Protein AF-A0A952AEM1-F1 (afdb_monomer)

Solvent-accessible surface area (backbone atoms only — not comparable to full-atom values): 6684 Å² total; per-residue (Å²): 131,90,59,23,39,38,35,37,34,37,87,80,45,46,97,79,56,59,77,57,51,57,54,48,50,53,52,52,36,57,74,68,70,44,54,69,49,81,46,73,55,62,96,82,63,78,56,71,69,50,59,58,48,32,62,76,68,56,41,40,31,42,31,36,34,20,25,47,71,54,45,55,45,51,46,72,70,46,71,88,51,97,50,46,80,39,64,30,50,33,54,96,59,41,65,60,42,55,75,69,70,47,47,72,49,52,69,56,18,48,51,38,47,71,75,66,105

Foldseek 3Di:
DQAEEEEEAACPFADPCNVVLVVLCVVVCVVLVHHYDYDYDDPVLDPLVVQVVCVVVVHAEYEYEHAPVSVVSPCVNPVVPNHHYAYQYGHPHRVVCVVVVQDPHNNSSVVCVSVVD

Radius of gyration: 13.1 Å; Cα contacts (8 Å, |Δi|>4): 170; chains: 1; bounding box: 33×27×33 Å

Structure (mmCIF, N/CA/C/O backbone):
data_AF-A0A952AEM1-F1
#
_entry.id   AF-A0A952AEM1-F1
#
loop_
_atom_site.group_PDB
_atom_site.id
_atom_site.type_symbol
_atom_site.label_atom_id
_atom_site.label_alt_id
_atom_site.label_comp_id
_atom_site.label_asym_id
_atom_site.label_entity_id
_atom_site.label_seq_id
_atom_site.pdbx_PDB_ins_code
_atom_site.Cartn_x
_atom_site.Cartn_y
_atom_site.Cartn_z
_atom_site.occupancy
_atom_site.B_iso_or_equiv
_atom_site.auth_seq_id
_atom_site.auth_comp_id
_atom_site.auth_asym_id
_atom_site.auth_atom_id
_atom_site.pdbx_PDB_model_num
ATOM 1 N N . MET A 1 1 ? -18.401 -0.367 7.756 1.00 56.41 1 MET A N 1
ATOM 2 C CA . MET A 1 1 ? -17.171 -0.558 8.558 1.00 56.41 1 MET A CA 1
ATOM 3 C C . MET A 1 1 ? -16.325 0.691 8.416 1.00 56.41 1 MET A C 1
ATOM 5 O O . MET A 1 1 ? -16.217 1.180 7.298 1.00 56.41 1 MET A O 1
ATOM 9 N N . ASN A 1 2 ? -15.770 1.217 9.508 1.00 82.81 2 ASN A N 1
ATOM 10 C CA . ASN A 1 2 ? -14.863 2.362 9.435 1.00 82.81 2 ASN A CA 1
ATOM 11 C C . ASN A 1 2 ? -13.490 1.842 8.993 1.00 82.81 2 ASN A C 1
ATOM 13 O O . ASN A 1 2 ? -12.836 1.134 9.754 1.00 82.81 2 ASN A O 1
ATOM 17 N N . ARG A 1 3 ? -13.107 2.096 7.739 1.00 93.38 3 ARG A N 1
ATOM 18 C CA . ARG A 1 3 ? -11.816 1.657 7.199 1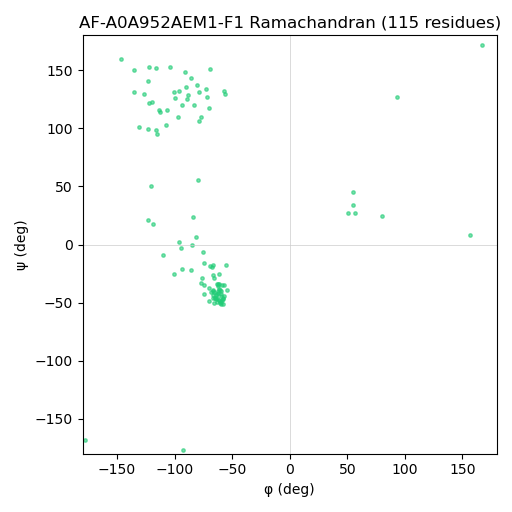.00 93.38 3 ARG A CA 1
ATOM 19 C C . ARG A 1 3 ? -10.767 2.728 7.446 1.00 93.38 3 ARG A C 1
ATOM 21 O O . ARG A 1 3 ? -11.035 3.895 7.180 1.00 93.38 3 ARG A O 1
ATOM 28 N N . LYS A 1 4 ? -9.579 2.330 7.896 1.00 95.69 4 LYS A N 1
ATOM 29 C CA . LYS A 1 4 ? -8.403 3.198 8.000 1.00 95.69 4 LYS A CA 1
ATOM 30 C C . LYS A 1 4 ? -7.267 2.600 7.179 1.00 95.69 4 LYS A C 1
ATOM 32 O O . LYS A 1 4 ? -6.871 1.455 7.402 1.00 95.69 4 LYS A O 1
ATOM 37 N N . LEU A 1 5 ? -6.778 3.383 6.222 1.00 96.75 5 LEU A N 1
ATOM 38 C CA . LEU A 1 5 ? -5.797 2.964 5.227 1.00 96.75 5 LEU A CA 1
ATOM 39 C C . LEU A 1 5 ? -4.382 3.357 5.666 1.00 96.75 5 LEU A C 1
ATOM 41 O O . LEU A 1 5 ? -4.132 4.506 6.021 1.00 96.75 5 LEU A O 1
ATOM 45 N N . LEU A 1 6 ? -3.432 2.434 5.584 1.00 96.06 6 LEU A N 1
ATOM 46 C CA . LEU A 1 6 ? -2.011 2.725 5.739 1.00 96.06 6 LEU A CA 1
ATOM 47 C C . LEU A 1 6 ? -1.293 2.511 4.412 1.00 96.06 6 LEU A C 1
ATOM 49 O O . LEU A 1 6 ? -1.164 1.380 3.953 1.00 96.06 6 LEU A O 1
ATOM 53 N N . TYR A 1 7 ? -0.778 3.582 3.822 1.00 95.00 7 TYR A N 1
ATOM 54 C CA . TYR A 1 7 ? 0.033 3.518 2.614 1.00 95.00 7 TYR A CA 1
ATOM 55 C C . TYR A 1 7 ? 1.510 3.348 2.966 1.00 95.00 7 TYR A C 1
ATOM 57 O O . TYR A 1 7 ? 2.083 4.166 3.682 1.00 95.00 7 TYR A O 1
ATOM 65 N N . LEU A 1 8 ? 2.134 2.310 2.418 1.00 92.50 8 LEU A N 1
ATOM 66 C CA . LEU A 1 8 ? 3.564 2.040 2.507 1.00 92.50 8 LEU A CA 1
ATOM 67 C C . LEU A 1 8 ? 4.210 2.327 1.154 1.00 92.50 8 LEU A C 1
ATOM 69 O O . LEU A 1 8 ? 4.085 1.537 0.217 1.00 92.50 8 LEU A O 1
ATOM 73 N N . ILE A 1 9 ? 4.882 3.472 1.048 1.00 90.00 9 ILE A N 1
ATOM 74 C CA . ILE A 1 9 ? 5.462 3.957 -0.209 1.00 90.00 9 ILE A CA 1
ATOM 75 C C . ILE A 1 9 ? 6.952 3.655 -0.260 1.00 90.00 9 ILE A C 1
ATOM 77 O O . ILE A 1 9 ? 7.697 4.067 0.626 1.00 90.00 9 ILE A O 1
ATOM 81 N N . ASN A 1 10 ? 7.410 2.992 -1.325 1.00 84.19 10 ASN A N 1
ATOM 82 C CA . ASN A 1 10 ? 8.840 2.873 -1.583 1.00 84.19 10 ASN A CA 1
ATOM 83 C C . ASN A 1 10 ? 9.407 4.171 -2.175 1.00 84.19 10 ASN A C 1
ATOM 85 O O . ASN A 1 10 ? 9.157 4.454 -3.350 1.00 84.19 10 ASN A O 1
ATOM 89 N N . PRO A 1 11 ? 10.230 4.936 -1.422 1.00 75.12 11 PRO A N 1
ATOM 90 C CA . PRO A 1 11 ? 10.760 6.213 -1.895 1.00 75.12 11 PRO A CA 1
ATOM 91 C C . PRO A 1 11 ? 11.727 6.048 -3.075 1.00 75.12 11 PRO A C 1
ATOM 93 O O . PRO A 1 11 ? 11.995 7.003 -3.806 1.00 75.12 11 PRO A O 1
ATOM 96 N N . VAL A 1 12 ? 12.256 4.842 -3.296 1.00 73.50 12 VAL A N 1
ATOM 97 C CA . VAL A 1 12 ? 13.207 4.540 -4.370 1.00 73.50 12 VAL A CA 1
ATOM 98 C C . VAL A 1 12 ? 12.496 4.017 -5.629 1.00 73.50 12 VAL A C 1
ATOM 100 O O . VAL A 1 12 ? 13.025 4.198 -6.725 1.00 73.50 12 VAL A O 1
ATOM 103 N N . ALA A 1 13 ? 11.270 3.493 -5.527 1.00 64.81 13 ALA A N 1
ATOM 104 C CA . ALA A 1 13 ? 10.539 2.907 -6.655 1.00 64.81 13 ALA A CA 1
ATOM 105 C C . ALA A 1 13 ? 10.012 3.950 -7.667 1.00 64.81 13 ALA A C 1
ATOM 107 O O . ALA A 1 13 ? 9.403 4.950 -7.294 1.00 64.81 13 ALA A O 1
ATOM 108 N N . GLY A 1 14 ? 10.212 3.689 -8.965 1.00 59.00 14 GLY A N 1
ATOM 109 C CA . GLY A 1 14 ? 9.675 4.485 -10.080 1.00 59.00 14 GLY A CA 1
ATOM 110 C C . GLY A 1 14 ? 10.616 5.583 -10.602 1.00 59.00 14 GLY A C 1
ATOM 111 O O . GLY A 1 14 ? 11.090 6.438 -9.865 1.00 59.00 14 GLY A O 1
ATOM 112 N N . THR A 1 15 ? 10.871 5.602 -11.909 1.00 49.78 15 THR A N 1
ATOM 113 C CA . THR A 1 15 ? 11.908 6.418 -12.575 1.00 49.78 15 THR A CA 1
ATOM 114 C C . THR A 1 15 ? 11.512 7.867 -12.922 1.00 49.78 15 THR A C 1
ATOM 116 O O . THR A 1 15 ? 12.124 8.461 -13.799 1.00 49.78 15 THR A O 1
ATOM 119 N N . GLY A 1 16 ? 10.534 8.493 -12.248 1.00 51.34 16 GLY A N 1
ATOM 120 C CA . GLY A 1 16 ? 10.264 9.929 -12.503 1.00 51.34 16 GLY A CA 1
ATOM 121 C C . GLY A 1 16 ? 8.879 10.490 -12.169 1.00 51.34 16 GLY A C 1
ATOM 122 O O . GLY A 1 16 ? 8.589 11.620 -12.534 1.00 51.34 16 GLY A O 1
ATOM 123 N N . LYS A 1 17 ? 7.996 9.732 -11.500 1.00 56.22 17 LYS A N 1
ATOM 124 C CA . LYS A 1 17 ? 6.617 10.171 -11.170 1.00 56.22 17 LYS A CA 1
ATOM 125 C C . LYS A 1 17 ? 6.297 10.134 -9.665 1.00 56.22 17 LYS A C 1
ATOM 127 O O . LYS A 1 17 ? 5.132 10.057 -9.285 1.00 56.22 17 LYS A O 1
ATOM 132 N N . LYS A 1 18 ? 7.321 10.151 -8.805 1.00 56.56 18 LYS A N 1
ATOM 133 C CA . LYS A 1 18 ? 7.196 9.954 -7.346 1.00 56.56 18 LYS A CA 1
ATOM 134 C C . LYS A 1 18 ? 6.419 11.069 -6.641 1.00 56.56 18 LYS A C 1
ATOM 136 O O . LYS A 1 18 ? 5.572 10.785 -5.802 1.00 56.56 18 LYS A O 1
ATOM 141 N N . GLU A 1 19 ? 6.642 12.323 -7.019 1.00 56.94 19 GLU A N 1
ATOM 142 C CA . GLU A 1 19 ? 5.896 13.456 -6.447 1.00 56.94 19 GLU A CA 1
ATOM 143 C C . GLU A 1 19 ? 4.408 13.404 -6.827 1.00 56.94 19 GLU A C 1
ATOM 145 O O . GLU A 1 19 ? 3.543 13.762 -6.031 1.00 56.94 19 GLU A O 1
ATOM 150 N N . ASN A 1 20 ? 4.086 12.817 -7.984 1.00 77.75 20 ASN A N 1
ATOM 151 C CA . ASN A 1 20 ? 2.706 12.663 -8.434 1.00 77.75 20 ASN A CA 1
ATOM 152 C C . ASN A 1 20 ? 1.951 11.536 -7.718 1.00 77.75 20 ASN A C 1
ATOM 154 O O . ASN A 1 20 ? 0.732 11.635 -7.591 1.00 77.75 20 ASN A O 1
ATOM 158 N N . ILE A 1 21 ? 2.616 10.467 -7.252 1.00 85.81 21 ILE A N 1
ATOM 159 C CA . ILE A 1 21 ? 1.884 9.346 -6.639 1.00 85.81 21 ILE A CA 1
ATOM 160 C C . ILE A 1 21 ? 1.377 9.683 -5.238 1.00 85.81 21 ILE A C 1
ATOM 162 O O . ILE A 1 21 ? 0.221 9.401 -4.935 1.00 85.81 21 ILE A O 1
ATOM 166 N N . LYS A 1 22 ? 2.197 10.337 -4.407 1.00 88.38 22 LYS A N 1
ATOM 167 C CA . LYS A 1 22 ? 1.782 10.760 -3.061 1.00 88.38 22 LYS A CA 1
ATOM 168 C C . LYS A 1 22 ? 0.615 11.742 -3.145 1.00 88.38 22 LYS A C 1
ATOM 170 O O . LYS A 1 22 ? -0.408 11.516 -2.510 1.00 88.38 22 LYS A O 1
ATOM 175 N N . ALA A 1 23 ? 0.733 12.752 -4.010 1.00 89.62 23 ALA A N 1
ATOM 176 C CA . ALA A 1 23 ? -0.326 13.730 -4.245 1.00 89.62 23 ALA A CA 1
ATOM 177 C C . ALA A 1 23 ? -1.616 13.082 -4.780 1.00 89.62 23 ALA A C 1
ATOM 179 O O . ALA A 1 23 ? -2.712 13.455 -4.368 1.00 89.62 23 ALA A O 1
ATOM 180 N N . LEU A 1 24 ? -1.507 12.087 -5.670 1.00 90.38 24 LEU A N 1
ATOM 181 C CA . LEU A 1 24 ? -2.661 11.326 -6.154 1.00 90.38 24 LEU A CA 1
ATOM 182 C C . LEU A 1 24 ? -3.336 10.539 -5.024 1.00 90.38 24 LEU A C 1
ATOM 184 O O . LEU A 1 24 ? -4.556 10.592 -4.904 1.00 90.38 24 LEU A O 1
ATOM 188 N N . ILE A 1 25 ? -2.557 9.830 -4.201 1.00 93.19 25 ILE A N 1
ATOM 189 C CA . ILE A 1 25 ? -3.067 9.055 -3.063 1.00 93.19 25 ILE A CA 1
ATOM 190 C C . ILE A 1 25 ? -3.786 9.971 -2.073 1.00 93.19 25 ILE A C 1
ATOM 192 O O . ILE A 1 25 ? -4.908 9.664 -1.677 1.00 93.19 25 ILE A O 1
ATOM 196 N N . GLU A 1 26 ? -3.167 11.093 -1.702 1.00 93.50 26 GLU A N 1
ATOM 197 C CA . GLU A 1 26 ? -3.758 12.076 -0.791 1.00 93.50 26 GLU A CA 1
ATOM 198 C C . GLU A 1 26 ? -5.068 12.617 -1.365 1.00 93.50 26 GLU A C 1
ATOM 200 O O . GLU A 1 26 ? -6.105 12.545 -0.709 1.00 93.50 26 GLU A O 1
ATOM 205 N N . LYS A 1 27 ? -5.050 13.078 -2.621 1.00 94.50 27 LYS A N 1
ATOM 206 C CA . LYS A 1 27 ? -6.232 13.622 -3.295 1.00 94.50 27 LYS A CA 1
ATOM 207 C C . LYS A 1 27 ? -7.385 12.621 -3.348 1.00 94.50 27 LYS A C 1
ATOM 209 O O . LYS A 1 27 ? -8.508 12.973 -3.004 1.00 94.50 27 LYS A O 1
ATOM 214 N N . GLU A 1 28 ? -7.134 11.401 -3.814 1.00 94.94 28 GLU A N 1
ATOM 215 C CA . GLU A 1 28 ? -8.194 10.410 -4.027 1.00 94.94 28 GLU A CA 1
ATOM 216 C C . GLU A 1 28 ? -8.694 9.829 -2.691 1.00 94.94 28 GLU A C 1
ATOM 218 O O . GLU A 1 28 ? -9.893 9.613 -2.546 1.00 94.94 28 GLU A O 1
ATOM 223 N N . SER A 1 29 ? -7.824 9.655 -1.684 1.00 94.56 29 SER A N 1
ATOM 224 C CA . SER A 1 29 ? -8.235 9.190 -0.344 1.00 94.56 29 SER A CA 1
ATOM 225 C C . SER A 1 29 ? -9.073 10.230 0.397 1.00 94.56 29 SER A C 1
ATOM 227 O O . SER A 1 29 ? -10.075 9.873 1.016 1.00 94.56 29 SER A O 1
ATOM 229 N N . LEU A 1 30 ? -8.695 11.513 0.297 1.00 94.94 30 LEU A N 1
ATOM 230 C CA . LEU A 1 30 ? -9.487 12.624 0.828 1.00 94.94 30 LEU A CA 1
ATOM 231 C C . LEU A 1 30 ? -10.840 12.720 0.118 1.00 94.94 30 LEU A C 1
ATOM 233 O O . LEU A 1 30 ? -11.866 12.819 0.780 1.00 94.94 30 LEU A O 1
ATOM 237 N N . ALA A 1 31 ? -10.858 12.635 -1.216 1.00 94.81 31 ALA A N 1
ATOM 238 C CA . ALA A 1 31 ? -12.098 12.672 -1.990 1.00 94.81 31 ALA A CA 1
ATOM 239 C C . ALA A 1 31 ? -13.043 11.505 -1.652 1.00 94.81 31 ALA A C 1
ATOM 241 O O . ALA A 1 31 ? -14.260 11.676 -1.662 1.00 94.81 31 ALA A O 1
ATOM 242 N N . ALA A 1 32 ? -12.490 10.334 -1.327 1.00 92.81 32 ALA A N 1
ATOM 243 C CA . ALA A 1 32 ? -13.246 9.156 -0.912 1.00 92.81 32 ALA A CA 1
ATOM 244 C C . ALA A 1 32 ? -13.585 9.125 0.595 1.00 92.81 32 ALA A C 1
ATOM 246 O O . ALA A 1 32 ? -14.237 8.184 1.043 1.00 92.81 32 ALA A O 1
ATOM 247 N N . ASN A 1 33 ? -13.176 10.136 1.376 1.00 94.06 33 ASN A N 1
ATOM 248 C CA . ASN A 1 33 ? -13.383 10.230 2.828 1.00 94.06 33 ASN A CA 1
ATOM 249 C C . ASN A 1 33 ? -12.854 9.025 3.632 1.00 94.06 33 ASN A C 1
ATOM 251 O O . ASN A 1 33 ? -13.425 8.656 4.660 1.00 94.06 33 ASN A O 1
ATOM 255 N N . PHE A 1 34 ? -11.745 8.417 3.203 1.00 94.00 34 PHE A N 1
ATOM 256 C CA . PHE A 1 34 ? -11.070 7.402 4.012 1.00 94.00 34 PHE A CA 1
ATOM 257 C C . PHE A 1 34 ? -10.061 8.056 4.958 1.00 94.00 34 PHE A C 1
ATOM 259 O O . PHE A 1 34 ? -9.198 8.787 4.484 1.00 94.00 34 PHE A O 1
ATOM 266 N N . PRO A 1 35 ? -10.087 7.773 6.272 1.00 95.19 35 PRO A N 1
ATOM 267 C CA . PRO A 1 35 ? -8.949 8.022 7.149 1.00 95.19 35 PRO A CA 1
ATOM 268 C C . PRO A 1 35 ? -7.709 7.299 6.623 1.00 95.19 35 PRO A C 1
ATOM 270 O O . PRO A 1 35 ? -7.762 6.097 6.343 1.00 95.19 35 PRO A O 1
ATOM 273 N N . PHE A 1 36 ? -6.587 8.007 6.503 1.00 95.94 36 PHE A N 1
ATOM 274 C CA . PHE A 1 36 ? -5.362 7.405 5.997 1.00 95.94 36 PHE A CA 1
ATOM 275 C C . PHE A 1 36 ? -4.088 7.966 6.620 1.00 95.94 36 PHE A C 1
ATOM 277 O O . PHE A 1 36 ? -4.061 9.079 7.140 1.00 95.94 36 PHE A O 1
ATOM 284 N N . GLU A 1 37 ? -3.019 7.185 6.512 1.00 95.25 37 GLU A N 1
ATOM 285 C CA . GLU A 1 37 ? -1.655 7.591 6.827 1.00 95.25 37 GLU A CA 1
ATOM 286 C C . GLU A 1 37 ? -0.700 7.118 5.731 1.00 95.25 37 GLU A C 1
ATOM 288 O O . GLU A 1 37 ? -0.931 6.092 5.090 1.00 95.25 37 GLU A O 1
ATOM 293 N N . ILE A 1 38 ? 0.378 7.869 5.514 1.00 92.81 38 ILE A N 1
ATOM 294 C CA . ILE A 1 38 ? 1.421 7.539 4.545 1.00 92.81 38 ILE A CA 1
ATOM 295 C C . ILE A 1 38 ? 2.749 7.388 5.282 1.00 92.81 38 ILE A C 1
ATOM 297 O O . ILE A 1 38 ? 3.224 8.331 5.910 1.00 92.81 38 ILE A O 1
ATOM 301 N N . ILE A 1 39 ? 3.370 6.217 5.152 1.00 90.38 39 ILE A N 1
ATOM 302 C CA . ILE A 1 39 ? 4.694 5.903 5.688 1.00 90.38 39 ILE A CA 1
ATOM 303 C C . ILE A 1 39 ? 5.602 5.459 4.539 1.00 90.38 39 ILE A C 1
ATOM 305 O O . ILE A 1 39 ? 5.196 4.723 3.640 1.00 90.38 39 ILE A O 1
ATOM 309 N N . ASN A 1 40 ? 6.863 5.883 4.579 1.00 88.19 40 ASN A N 1
ATOM 310 C CA . ASN A 1 40 ? 7.869 5.395 3.642 1.00 88.19 40 ASN A CA 1
ATOM 311 C C . ASN A 1 40 ? 8.409 4.031 4.088 1.00 88.19 40 ASN A C 1
ATOM 313 O O . ASN A 1 40 ? 8.722 3.824 5.260 1.00 88.19 40 ASN A O 1
ATOM 317 N N . THR A 1 41 ? 8.576 3.107 3.147 1.00 82.75 41 THR A N 1
ATOM 318 C CA . THR A 1 41 ? 9.240 1.826 3.408 1.00 82.75 41 THR A CA 1
ATOM 319 C C . THR A 1 41 ? 10.730 2.026 3.660 1.00 82.75 41 THR A C 1
ATOM 321 O O . THR A 1 41 ? 11.344 2.917 3.069 1.00 82.75 41 THR A O 1
ATOM 324 N N . ASN A 1 42 ? 11.341 1.148 4.456 1.00 76.81 42 ASN A N 1
ATOM 325 C CA . ASN A 1 42 ? 12.787 1.136 4.672 1.00 76.81 42 ASN A CA 1
ATOM 326 C C . ASN A 1 42 ? 13.462 -0.003 3.888 1.00 76.81 42 ASN A C 1
ATOM 328 O O . ASN A 1 42 ? 12.856 -1.038 3.620 1.00 76.81 42 ASN A O 1
ATOM 332 N N . ALA A 1 43 ? 14.739 0.178 3.541 1.00 70.50 43 ALA A N 1
ATOM 333 C CA . ALA A 1 43 ? 15.529 -0.847 2.849 1.00 70.50 43 ALA A CA 1
ATOM 334 C C . ALA A 1 43 ? 15.843 -2.071 3.732 1.00 70.50 43 ALA A C 1
ATOM 336 O O . ALA A 1 43 ? 16.177 -3.131 3.214 1.00 70.50 43 ALA A O 1
ATOM 337 N N . ALA A 1 44 ? 15.720 -1.933 5.055 1.00 73.50 44 ALA A N 1
ATOM 338 C CA . ALA A 1 44 ? 15.947 -3.010 6.014 1.00 73.50 44 ALA A CA 1
ATOM 339 C C . ALA A 1 44 ? 14.798 -4.036 6.062 1.00 73.50 44 ALA A C 1
ATOM 341 O O . ALA A 1 44 ? 14.922 -5.040 6.759 1.00 73.50 44 ALA A O 1
ATOM 342 N N . ALA A 1 45 ? 13.686 -3.783 5.356 1.00 71.12 45 ALA A N 1
ATOM 343 C CA . ALA A 1 45 ? 12.486 -4.620 5.321 1.00 71.12 45 ALA A CA 1
ATOM 344 C C . ALA A 1 45 ? 11.944 -5.001 6.715 1.00 71.12 45 ALA A C 1
ATOM 346 O O . ALA A 1 45 ? 11.302 -6.037 6.881 1.00 71.12 45 ALA A O 1
ATOM 347 N N . ASN A 1 46 ? 12.196 -4.167 7.728 1.00 75.88 46 ASN A N 1
ATOM 348 C CA . ASN A 1 46 ? 11.710 -4.409 9.079 1.00 75.88 46 ASN A CA 1
ATOM 349 C C . ASN A 1 46 ? 10.421 -3.622 9.308 1.00 75.88 46 ASN A C 1
ATOM 351 O O . ASN A 1 46 ? 10.445 -2.394 9.424 1.00 75.88 46 ASN A O 1
ATOM 355 N N . TYR A 1 47 ? 9.314 -4.358 9.390 1.00 82.38 47 TYR A N 1
ATOM 356 C CA . TYR A 1 47 ? 7.967 -3.831 9.596 1.00 82.38 47 TYR A CA 1
ATOM 357 C C . TYR A 1 47 ? 7.326 -4.335 10.895 1.00 82.38 47 TYR A C 1
ATOM 359 O O . TYR A 1 47 ? 6.115 -4.228 11.062 1.00 82.38 47 TYR A O 1
ATOM 367 N N . ASN A 1 48 ? 8.109 -4.866 11.840 1.00 80.62 48 ASN A N 1
ATOM 368 C CA . ASN A 1 48 ? 7.571 -5.419 13.090 1.00 80.62 48 ASN A CA 1
ATOM 369 C C . ASN A 1 48 ? 6.784 -4.377 13.902 1.00 80.62 48 ASN A C 1
ATOM 371 O O . ASN A 1 48 ? 5.755 -4.702 14.492 1.00 80.62 48 ASN A O 1
ATOM 375 N N . PHE A 1 49 ? 7.221 -3.114 13.863 1.00 82.00 49 PHE A N 1
ATOM 376 C CA . PHE A 1 49 ? 6.536 -1.991 14.510 1.00 82.00 49 PHE A CA 1
ATOM 377 C C . PHE A 1 49 ? 5.118 -1.754 13.961 1.00 82.00 49 PHE A C 1
ATOM 379 O O . PHE A 1 49 ? 4.255 -1.242 14.673 1.00 82.00 49 PHE A O 1
ATOM 386 N N . LEU A 1 50 ? 4.842 -2.160 12.713 1.00 86.81 50 LEU A N 1
ATOM 387 C CA . LEU A 1 50 ? 3.513 -2.010 12.128 1.00 86.81 50 LEU A CA 1
ATOM 388 C C . LEU A 1 50 ? 2.481 -2.886 12.823 1.00 86.81 50 LEU A C 1
ATOM 390 O O . LEU A 1 50 ? 1.318 -2.512 12.828 1.00 86.81 50 LEU A O 1
ATOM 394 N N . LYS A 1 51 ? 2.870 -4.004 13.448 1.00 87.88 51 LYS A N 1
ATOM 395 C CA . LYS A 1 51 ? 1.922 -4.849 14.184 1.00 87.88 51 LYS A CA 1
ATOM 396 C C . LYS A 1 51 ? 1.258 -4.084 15.326 1.00 87.88 51 LYS A C 1
ATOM 398 O O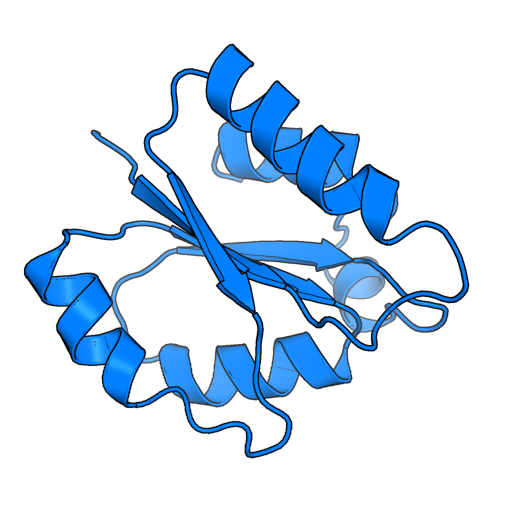 . LYS A 1 51 ? 0.036 -4.097 15.445 1.00 87.88 51 LYS A O 1
ATOM 403 N N . GLU A 1 52 ? 2.065 -3.424 16.149 1.00 89.44 52 GLU A N 1
ATOM 404 C CA . GLU A 1 52 ? 1.565 -2.616 17.260 1.00 89.44 52 GLU A CA 1
ATOM 405 C C . GLU A 1 52 ? 0.752 -1.435 16.736 1.00 89.44 52 GLU A C 1
ATOM 407 O O . GLU A 1 52 ? -0.377 -1.232 17.172 1.00 89.44 52 GLU A O 1
ATOM 412 N N . LYS A 1 53 ? 1.268 -0.726 15.726 1.00 90.81 53 LYS A N 1
ATOM 413 C CA . LYS A 1 53 ? 0.567 0.403 15.109 1.00 90.81 53 LYS A CA 1
ATOM 414 C C . LYS A 1 53 ? -0.798 0.003 14.544 1.00 90.81 53 LYS A C 1
ATOM 416 O O . LYS A 1 53 ? -1.785 0.674 14.815 1.00 90.81 53 LYS A O 1
ATOM 421 N N . ILE A 1 54 ? -0.871 -1.101 13.800 1.00 91.88 54 ILE A N 1
ATOM 422 C CA . ILE A 1 54 ? -2.114 -1.624 13.219 1.00 91.88 54 ILE A CA 1
ATOM 423 C C . ILE A 1 54 ? -3.151 -1.881 14.309 1.00 91.88 54 ILE A C 1
ATOM 425 O O . ILE A 1 54 ? -4.306 -1.487 14.156 1.00 91.88 54 ILE A O 1
ATOM 429 N N . ASN A 1 55 ? -2.731 -2.485 15.420 1.00 90.06 55 ASN A N 1
ATOM 430 C CA . ASN A 1 55 ? -3.617 -2.779 16.537 1.00 90.06 55 ASN A CA 1
ATOM 431 C C . ASN A 1 55 ? -4.048 -1.509 17.290 1.00 90.06 55 ASN A C 1
ATOM 433 O O . ASN A 1 55 ? -5.233 -1.305 17.528 1.00 90.06 55 ASN A O 1
ATOM 437 N N . THR A 1 56 ? -3.111 -0.632 17.643 1.00 91.50 56 THR A N 1
ATOM 438 C CA . THR A 1 56 ? -3.396 0.584 18.421 1.00 91.50 56 THR A CA 1
ATOM 439 C C . THR A 1 56 ? -4.247 1.575 17.636 1.00 91.50 56 THR A C 1
ATOM 441 O O . THR A 1 56 ? -5.166 2.185 18.175 1.00 91.50 56 THR A O 1
ATOM 444 N N . GLU A 1 57 ? -3.975 1.716 16.343 1.00 92.81 57 GLU A N 1
ATOM 445 C CA . GLU A 1 57 ? -4.642 2.693 15.491 1.00 92.81 57 GLU A CA 1
ATOM 446 C C . GLU A 1 57 ? -5.822 2.136 14.700 1.00 92.81 57 GLU A C 1
ATOM 448 O O . GLU A 1 57 ? -6.429 2.884 13.930 1.00 92.81 57 GLU A O 1
ATOM 453 N N . GLN A 1 58 ? -6.145 0.854 14.892 1.00 93.12 58 GLN A N 1
ATOM 454 C CA . GLN A 1 58 ? -7.255 0.169 14.229 1.00 93.12 58 GLN A CA 1
ATOM 455 C C . GLN A 1 58 ? -7.160 0.279 12.696 1.00 93.12 58 GLN A C 1
ATOM 457 O O . GLN A 1 58 ? -8.131 0.590 12.005 1.00 93.12 58 GLN A O 1
ATOM 462 N N . ILE A 1 59 ? -5.956 0.061 12.159 1.00 95.31 59 ILE A N 1
ATOM 463 C CA . ILE A 1 59 ? -5.709 0.064 10.712 1.00 95.31 59 ILE A CA 1
ATOM 464 C C . ILE A 1 59 ? -6.339 -1.195 10.121 1.00 95.31 59 ILE A C 1
ATOM 466 O O . ILE A 1 59 ? -6.051 -2.306 10.559 1.00 95.31 59 ILE A O 1
ATOM 470 N N . THR A 1 60 ? -7.180 -1.021 9.105 1.00 95.19 60 THR A N 1
ATOM 471 C CA . THR A 1 60 ? -7.909 -2.126 8.463 1.00 95.19 60 THR A CA 1
ATOM 472 C C . THR A 1 60 ? -7.271 -2.566 7.154 1.00 95.19 60 THR A C 1
ATOM 474 O O . THR A 1 60 ? -7.440 -3.707 6.727 1.00 95.19 60 THR A O 1
ATOM 477 N N . ASP A 1 61 ? -6.543 -1.663 6.500 1.00 95.62 61 ASP A N 1
ATOM 478 C CA . ASP A 1 61 ? -6.006 -1.862 5.163 1.00 95.62 61 ASP A CA 1
ATOM 479 C C . ASP A 1 61 ? -4.552 -1.392 5.096 1.00 95.62 61 ASP A C 1
ATOM 481 O O . ASP A 1 61 ? -4.240 -0.263 5.476 1.00 95.62 61 ASP A O 1
ATOM 485 N N . VAL A 1 62 ? -3.673 -2.230 4.553 1.00 95.12 62 VAL A N 1
ATOM 486 C CA . VAL A 1 62 ? -2.277 -1.889 4.269 1.00 95.12 62 VAL A CA 1
ATOM 487 C C . VAL A 1 62 ? -2.065 -1.878 2.763 1.00 95.12 62 VAL A C 1
ATOM 489 O O . VAL A 1 62 ? -2.191 -2.900 2.087 1.00 95.12 62 VAL A O 1
ATOM 492 N N . ILE A 1 63 ? -1.745 -0.703 2.233 1.00 95.12 63 ILE A N 1
ATOM 493 C CA . ILE A 1 63 ? -1.619 -0.445 0.805 1.00 95.12 63 ILE A CA 1
ATOM 494 C C . ILE A 1 63 ? -0.145 -0.309 0.440 1.00 95.12 63 ILE A C 1
ATOM 496 O O . ILE A 1 63 ? 0.539 0.613 0.876 1.00 95.12 63 ILE A O 1
ATOM 500 N N . MET A 1 64 ? 0.349 -1.222 -0.384 1.00 92.62 64 MET A N 1
ATOM 501 C CA . MET A 1 64 ? 1.744 -1.291 -0.803 1.00 92.62 64 MET A CA 1
ATOM 502 C C . MET A 1 64 ? 1.933 -0.533 -2.110 1.00 92.62 64 MET A C 1
ATOM 504 O O . MET A 1 64 ? 1.327 -0.879 -3.122 1.00 92.62 64 MET A O 1
ATOM 508 N N . VAL A 1 65 ? 2.787 0.487 -2.099 1.00 91.38 65 VAL A N 1
ATOM 509 C CA . VAL A 1 65 ? 3.055 1.343 -3.258 1.00 91.38 65 VAL A CA 1
ATOM 510 C C . VAL A 1 65 ? 4.505 1.144 -3.682 1.00 91.38 65 VAL A C 1
ATOM 512 O O . VAL A 1 65 ? 5.433 1.737 -3.127 1.00 91.38 65 VAL A O 1
ATOM 515 N N . GLY A 1 66 ? 4.714 0.252 -4.646 1.00 88.69 66 GLY A N 1
ATOM 516 C CA . GLY A 1 66 ? 6.046 -0.151 -5.090 1.00 88.69 66 GLY A CA 1
ATOM 517 C C . GLY A 1 66 ? 6.006 -1.150 -6.242 1.00 88.69 66 GLY A C 1
ATOM 518 O O . GLY A 1 66 ? 4.955 -1.382 -6.836 1.00 88.69 66 GLY A O 1
ATOM 519 N N . GLY A 1 67 ? 7.161 -1.745 -6.539 1.00 87.38 67 GLY A N 1
ATOM 520 C CA . GLY A 1 67 ? 7.261 -2.917 -7.414 1.00 87.38 67 GLY A CA 1
ATOM 521 C C . GLY A 1 67 ? 7.211 -4.235 -6.634 1.00 87.38 67 GLY A C 1
ATOM 522 O O . GLY A 1 67 ? 7.122 -4.238 -5.402 1.00 87.38 67 GLY A O 1
ATOM 523 N N . ASP A 1 68 ? 7.355 -5.355 -7.346 1.00 86.00 68 ASP A N 1
ATOM 524 C CA . ASP A 1 68 ? 7.214 -6.718 -6.801 1.00 86.00 68 ASP A CA 1
ATOM 525 C C . ASP A 1 68 ? 8.109 -6.989 -5.576 1.00 86.00 68 ASP A C 1
ATOM 527 O O . ASP A 1 68 ? 7.676 -7.604 -4.601 1.00 86.00 68 ASP A O 1
ATOM 531 N N . GLY A 1 69 ? 9.345 -6.475 -5.574 1.00 84.69 69 GLY A N 1
ATOM 532 C CA . GLY A 1 69 ? 10.268 -6.632 -4.443 1.00 84.69 69 GLY A CA 1
ATOM 533 C C . GLY A 1 69 ? 9.763 -5.977 -3.152 1.00 84.69 69 GLY A C 1
ATOM 534 O O . GLY A 1 69 ? 9.836 -6.579 -2.084 1.00 84.69 69 GLY A O 1
ATOM 535 N N . THR A 1 70 ? 9.198 -4.769 -3.248 1.00 86.12 70 THR A N 1
ATOM 536 C CA . THR A 1 70 ? 8.604 -4.062 -2.102 1.00 86.12 70 THR A CA 1
ATOM 537 C C . THR A 1 70 ? 7.369 -4.792 -1.590 1.00 86.12 70 THR A C 1
ATOM 539 O O . THR A 1 70 ? 7.219 -4.971 -0.383 1.00 86.12 70 THR A O 1
ATOM 542 N N . ILE A 1 71 ? 6.511 -5.245 -2.506 1.00 88.44 71 ILE A N 1
ATOM 543 C CA . ILE A 1 71 ? 5.285 -5.975 -2.172 1.00 88.44 71 ILE A CA 1
ATOM 544 C C . ILE A 1 71 ? 5.637 -7.256 -1.407 1.00 88.44 71 ILE A C 1
ATOM 546 O O . ILE A 1 71 ? 5.127 -7.476 -0.311 1.00 88.44 71 ILE A O 1
ATOM 550 N N . ASN A 1 72 ? 6.576 -8.056 -1.920 1.00 87.94 72 ASN A N 1
ATOM 551 C CA . ASN A 1 72 ? 6.989 -9.305 -1.278 1.00 87.94 72 ASN A CA 1
ATOM 552 C C . ASN A 1 72 ? 7.547 -9.099 0.136 1.00 87.94 72 ASN A C 1
ATOM 554 O O . ASN A 1 72 ? 7.255 -9.892 1.031 1.00 87.94 72 A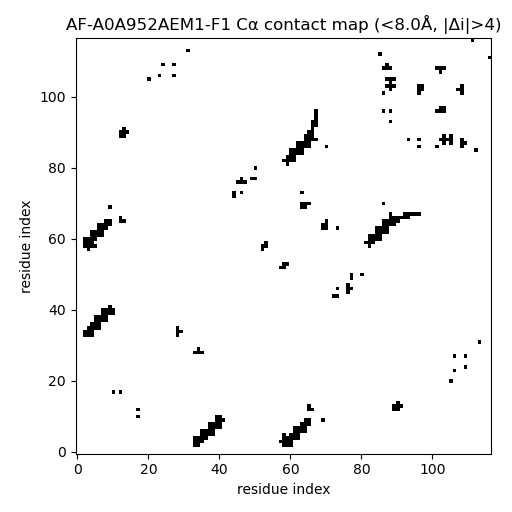SN A O 1
ATOM 558 N N . GLN A 1 73 ? 8.334 -8.043 0.360 1.00 86.94 73 GLN A N 1
ATOM 559 C CA . GLN A 1 73 ? 8.866 -7.734 1.690 1.00 86.94 73 GLN A CA 1
ATOM 560 C C . GLN A 1 73 ? 7.745 -7.428 2.688 1.00 86.94 73 GLN A C 1
ATOM 562 O O . GLN A 1 73 ? 7.702 -8.016 3.766 1.00 86.94 73 GLN A O 1
ATOM 567 N N . ILE A 1 74 ? 6.814 -6.548 2.314 1.00 88.19 74 ILE A N 1
ATOM 568 C CA . ILE A 1 74 ? 5.725 -6.123 3.198 1.00 88.19 74 ILE A CA 1
ATOM 569 C C . ILE A 1 74 ? 4.765 -7.282 3.478 1.00 88.19 74 ILE A C 1
ATOM 571 O O . ILE A 1 74 ? 4.424 -7.526 4.637 1.00 88.19 74 ILE A O 1
ATOM 575 N N . VAL A 1 75 ? 4.357 -8.026 2.444 1.00 88.75 75 VAL A N 1
ATOM 576 C CA . VAL A 1 75 ? 3.458 -9.178 2.602 1.00 88.75 75 VAL A CA 1
ATOM 577 C C . VAL A 1 75 ? 4.067 -10.199 3.556 1.00 88.75 75 VAL A C 1
ATOM 579 O O . VAL A 1 75 ? 3.393 -10.642 4.480 1.00 88.75 75 VAL A O 1
ATOM 582 N N . ASN A 1 76 ? 5.349 -10.539 3.405 1.00 87.69 76 ASN A N 1
ATOM 583 C CA . ASN A 1 76 ? 5.983 -11.517 4.289 1.00 87.69 76 ASN A CA 1
ATOM 584 C C . ASN A 1 76 ? 6.008 -11.076 5.758 1.00 87.69 76 ASN A C 1
ATOM 586 O O . ASN A 1 76 ? 5.858 -11.922 6.638 1.00 87.69 76 ASN A O 1
ATOM 590 N N . SER A 1 77 ? 6.138 -9.777 6.034 1.00 85.88 77 SER A N 1
ATOM 591 C CA . SER A 1 77 ? 6.101 -9.259 7.406 1.00 85.88 77 SER A CA 1
ATOM 592 C C . SER A 1 77 ? 4.691 -9.168 7.989 1.00 85.88 77 SER A C 1
A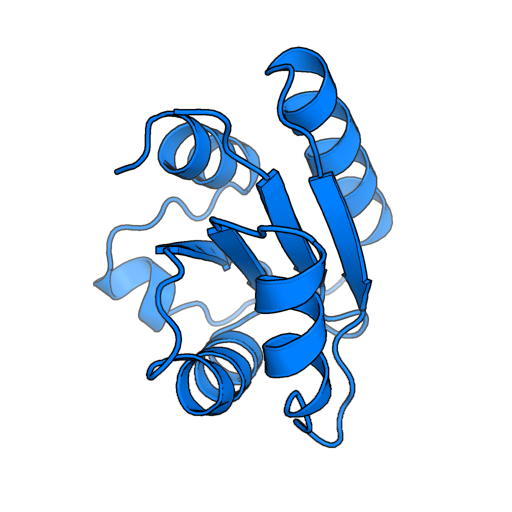TOM 594 O O . SER A 1 77 ? 4.520 -9.338 9.194 1.00 85.88 77 SER A O 1
ATOM 596 N N . LEU A 1 78 ? 3.680 -8.885 7.163 1.00 88.31 78 LEU A N 1
ATOM 597 C CA . LEU A 1 78 ? 2.343 -8.526 7.645 1.00 88.31 78 LEU A CA 1
ATOM 598 C C . LEU A 1 78 ? 1.274 -9.593 7.393 1.00 88.31 78 LEU A C 1
ATOM 600 O O . LEU A 1 78 ? 0.182 -9.468 7.936 1.00 88.31 78 LEU A O 1
ATOM 604 N N . ARG A 1 79 ? 1.552 -10.651 6.617 1.00 87.44 79 ARG A N 1
ATOM 605 C CA . ARG A 1 79 ? 0.573 -11.687 6.207 1.00 87.44 79 ARG A CA 1
ATOM 606 C C . ARG A 1 79 ? -0.174 -12.387 7.344 1.00 87.44 79 ARG A C 1
ATOM 608 O O . ARG A 1 79 ? -1.169 -13.051 7.088 1.00 87.44 79 ARG A O 1
ATOM 615 N N . PHE A 1 80 ? 0.326 -12.295 8.573 1.00 88.38 80 PHE A N 1
ATOM 616 C CA . PHE A 1 80 ? -0.290 -12.893 9.760 1.00 88.38 80 PHE A CA 1
ATOM 617 C C . PHE A 1 80 ? -1.202 -11.921 10.521 1.00 88.38 80 PHE A C 1
ATOM 619 O O . PHE A 1 80 ? -1.790 -12.299 11.531 1.00 88.38 80 PHE A O 1
ATOM 626 N N . LEU A 1 81 ? -1.283 -10.663 10.085 1.00 88.62 81 LEU A N 1
ATOM 627 C CA . LEU A 1 81 ? -2.104 -9.635 10.711 1.00 88.62 81 LEU A CA 1
ATOM 628 C C . LEU A 1 81 ? -3.499 -9.600 10.073 1.00 88.62 81 LEU A C 1
ATOM 630 O O . LEU A 1 81 ? -3.624 -9.854 8.875 1.00 88.62 81 LEU A O 1
ATOM 634 N N . PRO A 1 82 ? -4.546 -9.253 10.840 1.00 89.62 82 PRO A N 1
ATOM 635 C CA . PRO A 1 82 ? -5.923 -9.210 10.354 1.00 89.62 82 PRO A CA 1
ATOM 636 C C . PRO A 1 82 ? -6.200 -7.922 9.558 1.00 89.62 82 PRO A C 1
ATOM 638 O O . PRO A 1 82 ? -7.101 -7.156 9.889 1.00 89.62 82 PRO A O 1
ATOM 641 N N . VAL A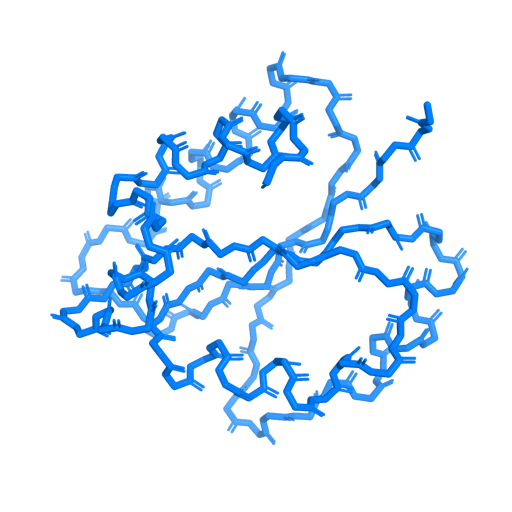 1 83 ? -5.401 -7.663 8.522 1.00 92.69 83 VAL A N 1
ATOM 642 C CA . VAL A 1 83 ? -5.522 -6.496 7.638 1.00 92.69 83 VAL A CA 1
ATOM 643 C C . VAL A 1 83 ? -5.709 -6.929 6.196 1.00 92.69 83 VAL A C 1
ATOM 645 O O . VAL A 1 83 ? -5.250 -7.990 5.775 1.00 92.69 83 VAL A O 1
ATOM 648 N N . ARG A 1 84 ? -6.373 -6.080 5.418 1.00 93.56 84 ARG A N 1
ATOM 649 C CA . ARG A 1 84 ? -6.517 -6.271 3.974 1.00 93.56 84 ARG A CA 1
ATOM 650 C C . ARG A 1 84 ? -5.305 -5.693 3.264 1.00 93.56 84 ARG A C 1
ATOM 652 O O . ARG A 1 84 ? -4.799 -4.646 3.663 1.00 93.56 84 ARG A O 1
ATOM 659 N N . PHE A 1 85 ? -4.863 -6.346 2.199 1.00 93.56 85 PHE A N 1
ATOM 660 C CA . PHE A 1 85 ? -3.764 -5.852 1.379 1.00 93.56 85 PHE A CA 1
ATOM 661 C C . PHE A 1 85 ? -4.286 -5.189 0.115 1.00 93.56 85 PHE A C 1
ATOM 663 O O . PHE A 1 85 ? -5.083 -5.773 -0.609 1.00 93.56 85 PHE A O 1
ATOM 670 N N . GLY A 1 86 ? -3.790 -3.987 -0.164 1.00 94.25 86 GLY A N 1
ATOM 671 C CA . GLY A 1 86 ? -3.930 -3.345 -1.466 1.00 94.25 86 GLY A CA 1
ATOM 672 C C . GLY A 1 86 ? -2.569 -3.148 -2.114 1.00 94.25 86 GLY A C 1
ATOM 673 O O . GLY A 1 86 ? -1.559 -3.001 -1.425 1.00 94.25 86 GLY A O 1
ATOM 674 N N . ILE A 1 87 ? -2.532 -3.134 -3.442 1.00 92.69 87 ILE A N 1
ATOM 675 C CA . ILE A 1 87 ? -1.301 -2.947 -4.210 1.00 92.69 87 ILE A CA 1
ATOM 676 C C . ILE A 1 87 ? -1.516 -1.805 -5.195 1.00 92.69 87 ILE A C 1
ATOM 678 O O . ILE A 1 87 ? -2.478 -1.800 -5.958 1.00 92.69 87 ILE A O 1
ATOM 682 N N . ILE A 1 88 ? -0.585 -0.857 -5.195 1.00 91.56 88 ILE A N 1
ATOM 683 C CA . ILE A 1 88 ? -0.474 0.196 -6.199 1.00 91.56 88 ILE A CA 1
ATOM 684 C C . ILE A 1 88 ? 0.864 -0.019 -6.916 1.00 91.56 88 ILE A C 1
ATOM 686 O O . ILE A 1 88 ? 1.915 0.364 -6.388 1.00 91.56 88 ILE A O 1
ATOM 690 N N . PRO A 1 89 ? 0.851 -0.657 -8.098 1.00 88.50 89 PRO A N 1
ATOM 691 C CA . PRO A 1 89 ? 2.077 -1.006 -8.799 1.00 88.50 89 PRO A CA 1
ATOM 692 C C . PRO A 1 89 ? 2.763 0.255 -9.340 1.00 88.50 89 PRO A C 1
ATOM 694 O O . PRO A 1 89 ? 2.221 0.968 -10.186 1.00 88.50 89 PRO A O 1
ATOM 697 N N . VAL A 1 90 ? 3.977 0.532 -8.861 1.00 82.38 90 VAL A N 1
ATOM 698 C CA . VAL A 1 90 ? 4.833 1.615 -9.368 1.00 82.38 90 VAL A CA 1
ATOM 699 C C . VAL A 1 90 ? 6.234 1.071 -9.644 1.00 82.38 90 VAL A C 1
ATOM 701 O O . VAL A 1 90 ? 7.049 0.864 -8.749 1.00 82.38 90 VAL A O 1
ATOM 704 N N . GLY A 1 91 ? 6.527 0.809 -10.917 1.00 72.62 91 GLY A N 1
ATOM 705 C CA . GLY A 1 91 ? 7.773 0.162 -11.327 1.00 72.62 91 GLY A CA 1
ATOM 706 C C . GLY A 1 91 ? 7.743 -0.311 -12.777 1.00 72.62 91 GLY A C 1
ATOM 707 O O . GLY A 1 91 ? 6.701 -0.253 -13.427 1.00 72.62 91 GLY A O 1
ATOM 708 N N . SER A 1 92 ? 8.896 -0.757 -13.279 1.00 66.62 92 SER A N 1
ATOM 709 C CA . SER A 1 92 ? 9.051 -1.338 -14.621 1.00 66.62 92 SER A CA 1
ATOM 710 C C . SER A 1 92 ? 8.749 -2.841 -14.668 1.00 66.62 92 SER A C 1
ATOM 712 O O . SER A 1 92 ? 8.417 -3.352 -15.732 1.00 66.62 92 SER A O 1
ATOM 714 N N . GLY A 1 93 ? 8.831 -3.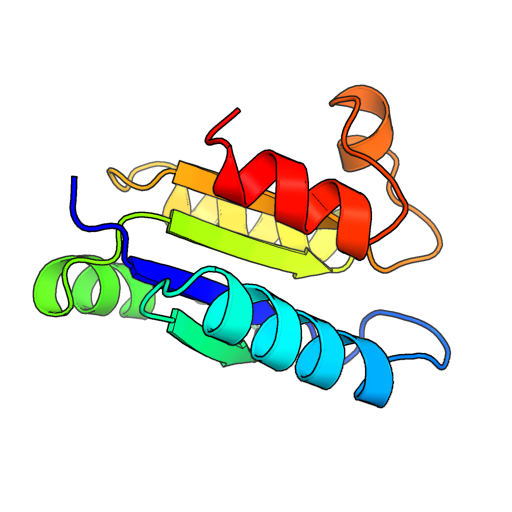536 -13.528 1.00 67.88 93 GLY A N 1
ATOM 715 C CA . GLY A 1 93 ? 8.485 -4.949 -13.371 1.00 67.88 93 GLY A CA 1
ATOM 716 C C . GLY A 1 93 ? 7.427 -5.119 -12.284 1.00 67.88 93 GLY A C 1
ATOM 717 O O . GLY A 1 93 ? 7.757 -5.080 -11.101 1.00 67.88 93 GLY A O 1
ATOM 718 N N . ASN A 1 94 ? 6.167 -5.261 -12.703 1.00 77.88 94 ASN A N 1
ATOM 719 C CA . ASN A 1 94 ? 5.015 -5.519 -11.831 1.00 77.88 94 ASN A CA 1
ATOM 720 C C . ASN A 1 94 ? 4.348 -6.841 -12.242 1.00 77.88 94 ASN A C 1
ATOM 722 O O . ASN A 1 94 ? 3.149 -6.889 -12.527 1.00 77.88 94 ASN A O 1
ATOM 726 N N . GLY A 1 95 ? 5.146 -7.903 -12.371 1.00 80.25 95 GLY A N 1
ATOM 727 C CA . GLY A 1 95 ? 4.663 -9.211 -12.809 1.00 80.25 95 GLY A CA 1
ATOM 728 C C . GLY A 1 95 ? 3.647 -9.787 -11.826 1.00 80.25 95 GLY A C 1
ATOM 729 O O . GLY A 1 95 ? 2.649 -10.364 -12.251 1.00 80.25 95 GLY A O 1
ATOM 730 N N . LEU A 1 96 ? 3.844 -9.544 -10.525 1.00 83.19 96 LEU A N 1
ATOM 731 C CA . LEU A 1 96 ? 2.909 -9.965 -9.481 1.00 83.19 96 LEU A CA 1
ATOM 732 C C . LEU A 1 96 ? 1.569 -9.241 -9.611 1.00 83.19 96 LEU A C 1
ATOM 734 O O . LEU A 1 96 ? 0.525 -9.888 -9.645 1.00 83.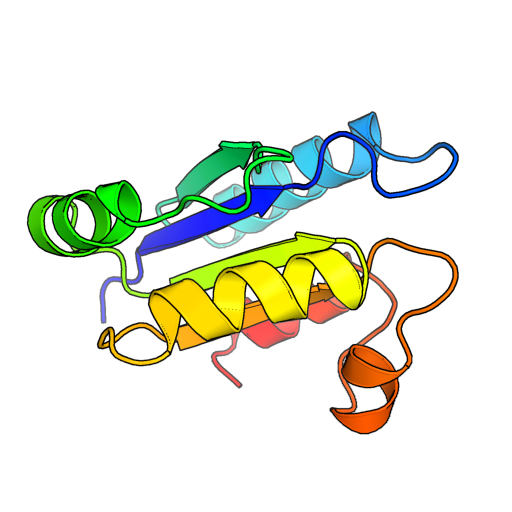19 96 LEU A O 1
ATOM 738 N N . ALA A 1 97 ? 1.588 -7.910 -9.731 1.00 84.75 97 ALA A N 1
ATOM 739 C CA . ALA A 1 97 ? 0.360 -7.136 -9.903 1.00 84.75 97 ALA A CA 1
ATOM 740 C C . ALA A 1 97 ? -0.379 -7.536 -11.192 1.00 84.75 97 ALA A C 1
ATOM 742 O O . ALA A 1 97 ? -1.601 -7.654 -11.189 1.00 84.75 97 ALA A O 1
ATOM 743 N N . GLY A 1 98 ? 0.360 -7.809 -12.272 1.00 84.44 98 GLY A N 1
ATOM 744 C CA . GLY A 1 98 ? -0.209 -8.260 -13.541 1.00 84.44 98 GLY A CA 1
ATOM 745 C C . GLY A 1 98 ? -0.867 -9.634 -13.434 1.00 84.44 98 GLY A C 1
ATOM 746 O O . GLY A 1 98 ? -2.000 -9.802 -13.878 1.00 84.44 98 GLY A O 1
ATOM 747 N N . ALA A 1 99 ? -0.199 -10.594 -12.791 1.00 87.50 99 ALA A N 1
ATOM 748 C CA . ALA A 1 99 ? -0.750 -11.926 -12.544 1.00 87.50 99 ALA A CA 1
ATOM 749 C C . ALA A 1 99 ? -1.993 -11.885 -11.638 1.00 87.50 99 ALA A C 1
ATOM 751 O O . ALA A 1 99 ? -2.928 -12.653 -11.842 1.00 87.50 99 ALA A O 1
ATOM 752 N N . ALA A 1 100 ? -2.028 -10.953 -10.683 1.00 84.94 100 ALA A N 1
ATOM 753 C CA . ALA A 1 100 ? -3.169 -10.708 -9.803 1.00 84.94 100 ALA A CA 1
ATOM 754 C C . ALA A 1 100 ? -4.276 -9.839 -10.441 1.00 84.94 100 ALA A C 1
ATOM 756 O O . ALA A 1 100 ? -5.215 -9.455 -9.750 1.00 84.94 100 ALA A O 1
ATOM 757 N N . GLN A 1 101 ? -4.169 -9.508 -11.736 1.00 88.19 101 GLN A N 1
ATOM 758 C CA . GLN A 1 101 ? -5.113 -8.655 -12.477 1.00 88.19 101 GLN A CA 1
ATOM 759 C C . GLN A 1 101 ? -5.327 -7.261 -11.860 1.00 88.19 101 GLN A C 1
ATOM 761 O O . GLN A 1 101 ? -6.359 -6.619 -12.061 1.00 88.19 101 GLN A O 1
ATOM 766 N N . ILE A 1 102 ? -4.328 -6.758 -11.137 1.00 89.94 102 ILE A N 1
ATOM 767 C CA . ILE A 1 102 ? -4.365 -5.435 -10.521 1.00 89.94 102 ILE A CA 1
ATOM 768 C C . ILE A 1 102 ? -4.074 -4.384 -11.599 1.00 89.94 102 ILE A C 1
ATOM 770 O O . ILE A 1 102 ? -3.092 -4.515 -12.341 1.00 89.94 102 ILE A O 1
ATOM 774 N N . PRO A 1 103 ? -4.886 -3.315 -11.697 1.00 89.38 103 PRO A N 1
ATOM 775 C CA . PRO A 1 103 ? -4.658 -2.264 -12.673 1.00 89.38 103 PRO A CA 1
ATOM 776 C C . PRO A 1 103 ? -3.271 -1.624 -12.536 1.00 89.38 103 PRO A C 1
ATOM 778 O O . PRO A 1 103 ? -2.860 -1.194 -11.461 1.00 89.38 103 PRO A O 1
ATOM 781 N N . MET A 1 104 ? -2.567 -1.478 -13.662 1.00 86.81 104 MET A N 1
ATOM 782 C CA . MET A 1 104 ? -1.244 -0.830 -13.702 1.00 86.81 104 MET A CA 1
ATOM 783 C C . MET A 1 104 ? -1.312 0.693 -13.560 1.00 86.81 104 MET A C 1
ATOM 785 O O . MET A 1 104 ? -0.305 1.352 -13.309 1.00 86.81 104 MET A O 1
ATOM 789 N N . LYS A 1 105 ? -2.499 1.273 -13.754 1.00 88.25 105 LYS A N 1
ATOM 790 C CA . LYS A 1 105 ? -2.748 2.694 -13.528 1.00 88.25 105 LYS A CA 1
ATOM 791 C C . LYS A 1 105 ? -3.018 2.902 -12.035 1.00 88.25 105 LYS A C 1
ATOM 793 O O . LYS A 1 105 ? -4.009 2.371 -11.537 1.00 88.25 105 LYS A O 1
ATOM 798 N N . PRO A 1 106 ? -2.220 3.722 -11.327 1.00 89.25 106 PRO A N 1
ATOM 799 C CA . PRO A 1 106 ? -2.378 3.890 -9.884 1.00 89.25 106 PRO A CA 1
ATOM 800 C C . PRO A 1 106 ? -3.763 4.366 -9.441 1.00 89.25 106 PRO A C 1
ATOM 802 O O . PRO A 1 106 ? -4.255 3.944 -8.400 1.00 89.25 106 PRO A O 1
ATOM 805 N N . LYS A 1 107 ? -4.410 5.216 -10.247 1.00 90.38 107 LYS A N 1
ATOM 806 C CA . LYS A 1 107 ? -5.774 5.677 -9.974 1.00 90.38 107 LYS A CA 1
ATOM 807 C C . LYS A 1 107 ? -6.785 4.528 -10.007 1.00 90.38 107 LYS A C 1
ATOM 809 O O . LYS A 1 107 ? -7.621 4.434 -9.118 1.00 90.38 107 LYS A O 1
ATOM 814 N N . ASP A 1 108 ? -6.681 3.641 -10.988 1.00 91.88 108 ASP A N 1
ATOM 815 C CA . ASP A 1 108 ? -7.602 2.512 -11.135 1.00 91.88 108 ASP A CA 1
ATOM 816 C C . ASP A 1 108 ? -7.377 1.484 -10.012 1.00 91.88 108 ASP A C 1
ATOM 818 O O . ASP A 1 108 ? -8.334 0.950 -9.456 1.00 91.88 108 ASP A O 1
ATOM 822 N N . ALA A 1 109 ? -6.118 1.275 -9.606 1.00 92.94 109 ALA A N 1
ATOM 823 C CA . ALA A 1 109 ? -5.780 0.452 -8.445 1.00 92.94 109 ALA A CA 1
ATOM 824 C C . ALA A 1 109 ? -6.353 1.026 -7.133 1.00 92.94 109 ALA A C 1
ATOM 826 O O . ALA A 1 109 ? -6.905 0.281 -6.326 1.00 92.94 109 ALA A O 1
ATOM 827 N N . LEU A 1 110 ? -6.291 2.350 -6.932 1.00 93.25 110 LEU A N 1
ATOM 828 C CA . LEU A 1 110 ? -6.919 3.018 -5.783 1.00 93.25 110 LEU A CA 1
ATOM 829 C C . LEU A 1 110 ? -8.434 2.798 -5.751 1.00 93.25 110 LEU A C 1
ATOM 831 O O . LEU A 1 110 ? -8.982 2.469 -4.703 1.00 93.25 110 LEU A O 1
ATOM 835 N N . GLN A 1 111 ? -9.107 2.925 -6.894 1.00 93.50 111 GLN A N 1
ATOM 836 C CA . GLN A 1 111 ? -10.550 2.694 -6.980 1.00 93.50 111 GLN A CA 1
ATOM 837 C C . GLN A 1 111 ? -10.919 1.245 -6.628 1.00 93.50 111 GLN A C 1
ATOM 839 O O . GLN A 1 111 ? -11.882 1.018 -5.897 1.00 93.50 111 GLN A O 1
ATOM 844 N N . LEU A 1 112 ? -10.120 0.263 -7.063 1.00 93.94 112 LEU A N 1
ATOM 845 C CA . LEU A 1 112 ? -10.299 -1.139 -6.671 1.00 93.94 112 LEU A CA 1
ATOM 846 C C . LEU A 1 112 ? -10.203 -1.315 -5.144 1.00 93.94 112 LEU A C 1
ATOM 848 O O . LEU A 1 112 ? -11.101 -1.887 -4.523 1.00 93.94 112 LEU A O 1
ATOM 852 N N . ILE A 1 113 ? -9.174 -0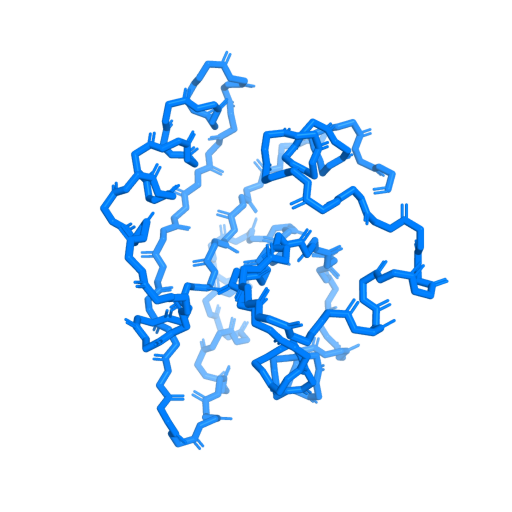.721 -4.528 1.00 94.50 113 ILE A N 1
ATOM 853 C CA . ILE A 1 113 ? -8.962 -0.735 -3.073 1.00 94.50 113 ILE A CA 1
ATOM 854 C C . ILE A 1 113 ? -10.139 -0.090 -2.331 1.00 94.50 113 ILE A C 1
ATOM 856 O O . ILE A 1 113 ? -10.583 -0.593 -1.292 1.00 94.50 113 ILE A O 1
ATOM 860 N N . PHE A 1 114 ? -10.658 1.031 -2.829 1.00 93.50 114 PHE A N 1
ATOM 861 C CA . PHE A 1 114 ? -11.791 1.732 -2.224 1.00 93.50 114 PHE A CA 1
ATOM 862 C C . PHE A 1 114 ? -13.078 0.914 -2.300 1.00 93.50 114 PHE A C 1
ATOM 864 O O . PHE A 1 114 ? -13.777 0.811 -1.292 1.00 93.50 114 PHE A O 1
ATOM 871 N N . ASN A 1 115 ? -13.311 0.227 -3.417 1.00 92.12 115 ASN A N 1
ATOM 872 C CA . ASN A 1 115 ? -14.425 -0.710 -3.576 1.00 92.12 115 ASN A CA 1
ATOM 873 C C . ASN A 1 115 ? -14.281 -1.961 -2.695 1.00 92.12 115 ASN A C 1
ATOM 875 O O . ASN A 1 115 ? -15.270 -2.617 -2.385 1.00 92.12 115 ASN A O 1
ATOM 879 N N . GLY A 1 116 ? -13.062 -2.249 -2.231 1.00 85.81 116 GLY A N 1
ATOM 880 C CA . GLY A 1 116 ? -12.781 -3.329 -1.295 1.00 85.81 116 GLY A CA 1
ATOM 881 C C . GLY A 1 116 ? -12.699 -4.708 -1.939 1.00 85.81 116 GLY A C 1
ATOM 882 O O . GLY A 1 116 ? -12.912 -5.683 -1.220 1.00 85.81 116 GLY A O 1
ATOM 883 N N . ASN A 1 117 ? -12.379 -4.738 -3.234 1.00 70.12 117 ASN A N 1
ATOM 884 C CA . ASN A 1 117 ? -12.129 -5.934 -4.034 1.00 70.12 117 ASN A CA 1
ATOM 885 C C . ASN A 1 117 ? -10.638 -6.273 -4.089 1.00 70.12 117 ASN A C 1
ATOM 887 O O . ASN A 1 117 ? -9.818 -5.330 -3.980 1.00 70.12 117 ASN A O 1
#

Nearest PDB structures (foldseek):
  4wer-assembly1_A-2  TM=8.136E-01  e=3.210E-08  Enterococ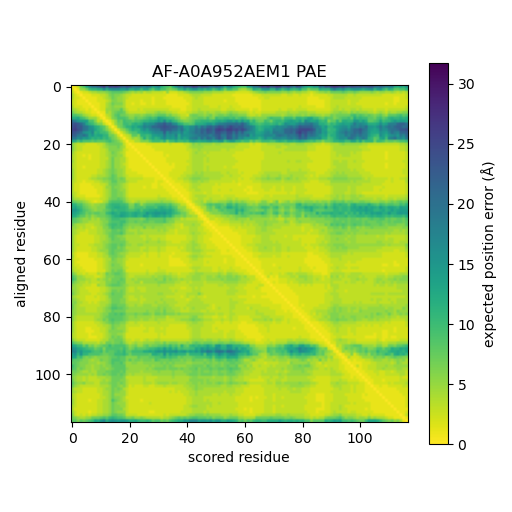cus faecalis V583
  2qvl-assembly1_A  TM=8.313E-01  e=8.336E-08  unclassified
  2qv7-assembly1_A  TM=8.264E-01  e=9.467E-08  unclassified
  3vzb-assembly2_B  TM=7.646E-01  e=1.132E-06  Homo sapiens
  3vzc-assembly1_A  TM=7.918E-01  e=5.554E-06  Homo sapiens

pLDDT: mean 85.98, std 10.46, range [49.78, 96.75]

Sequence (117 aa):
MNRKLLYLINPVAGTGKKENIKALIEKESLAANFPFEIINTNAAANYNFLKEKINTEQITDVIMVGGDGTINQIVNSLRFLPVRFGIIPVGSGNGLAGAAQIPMKPKDALQLIFNGN

Mean predicted aligned error: 4.9 Å

Secondary structure (DSSP, 8-state):
----EEEEE-TT-SSS-HHHHHHHHHHHHHHTT--EEEEEPPTT---HHHHHHHHHHT--EEEEEE-HHHHHHHHHHHTTSS-EEEEEE-SS--HHHHHTT--SSHHHHHHHHHHT-